Protein AF-A0A147K8X3-F1 (afdb_monomer)

Organism: NCBI:txid1150625

Sequence (112 aa):
MIPGKTGNDVFLASIETA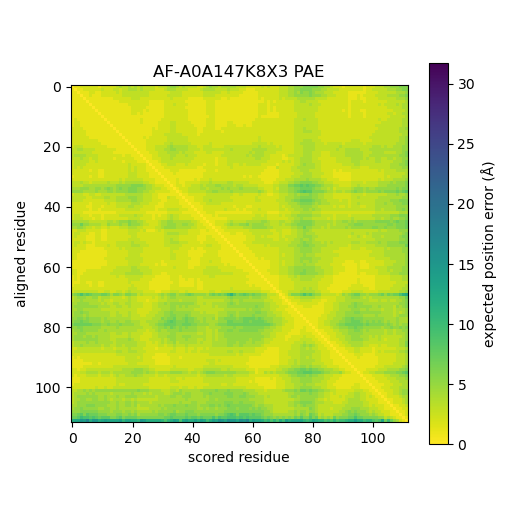KKQSIDAMLYSHPIGAHCHEAGPIIGLYDSQCAVPFRGDIKIVPNSAYALEYNIKKYIPEWGEETFIYLEQPIAVLEDGAVYLNPRQESFYIIK

Foldseek 3Di:
DAFPDFLQNVLVVVVVVCVVVVFQKQWWKAWCDPHRHDQFAINHDNVGSHQDPPRRRGTDHAQTKMFGWIKGWDDDVVVRDIDIDIDTFMWHQHNGGIDTPDDDDPDDDDDD

Structure (mmCIF, N/CA/C/O backbone):
data_AF-A0A147K8X3-F1
#
_entry.id   AF-A0A147K8X3-F1
#
loop_
_atom_site.group_PDB
_atom_site.id
_atom_site.type_symbol
_atom_site.label_atom_id
_atom_site.label_alt_id
_atom_site.label_comp_id
_atom_site.label_asym_id
_atom_site.label_entity_id
_atom_site.label_seq_id
_atom_site.pdbx_PDB_ins_code
_atom_site.Cartn_x
_atom_site.Cartn_y
_atom_site.Cartn_z
_atom_site.occupancy
_atom_site.B_iso_or_equiv
_atom_site.auth_seq_id
_atom_site.auth_comp_id
_atom_site.auth_asym_id
_atom_site.auth_atom_id
_atom_site.pdbx_PDB_model_num
ATOM 1 N N . MET A 1 1 ? -1.413 3.591 -7.257 1.00 94.50 1 MET A N 1
ATOM 2 C CA . MET A 1 1 ? -0.033 3.162 -7.575 1.00 94.50 1 MET A CA 1
ATOM 3 C C . MET A 1 1 ? 0.270 3.566 -9.005 1.00 94.50 1 MET A C 1
ATOM 5 O O . MET A 1 1 ? -0.621 3.441 -9.834 1.00 94.50 1 MET A O 1
ATOM 9 N N . ILE A 1 2 ? 1.459 4.104 -9.272 1.00 9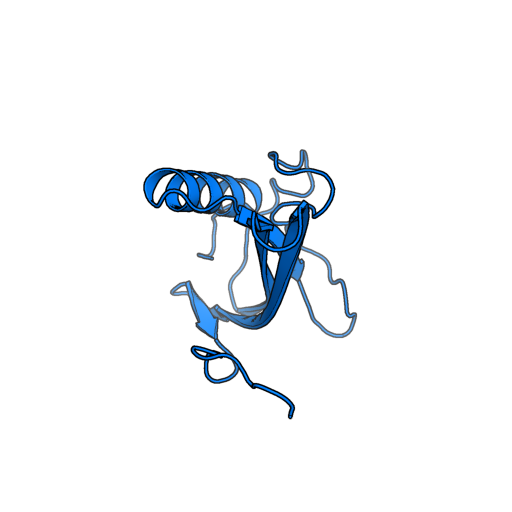6.25 2 ILE A N 1
ATOM 10 C CA . ILE A 1 2 ? 1.878 4.567 -10.605 1.00 96.25 2 ILE A CA 1
ATOM 11 C C . ILE A 1 2 ? 3.264 3.968 -10.871 1.00 96.25 2 ILE A C 1
ATOM 13 O O . ILE A 1 2 ? 4.109 4.058 -9.971 1.00 96.25 2 ILE A O 1
ATOM 17 N N . PRO A 1 3 ? 3.521 3.374 -12.050 1.00 97.44 3 PRO A N 1
ATOM 18 C CA . PRO A 1 3 ? 4.850 2.894 -12.407 1.00 97.44 3 PRO A CA 1
ATOM 19 C C . PRO A 1 3 ? 5.952 3.939 -12.189 1.00 97.44 3 PRO A C 1
ATOM 21 O O . PRO A 1 3 ? 5.766 5.139 -12.391 1.00 97.44 3 PRO A O 1
ATOM 24 N N . GLY A 1 4 ? 7.121 3.486 -11.744 1.00 97.62 4 GLY A N 1
ATOM 25 C CA . GLY A 1 4 ? 8.289 4.331 -11.486 1.00 97.62 4 GLY A CA 1
ATOM 26 C C . GLY A 1 4 ? 8.319 5.011 -10.112 1.00 97.62 4 GLY A C 1
ATOM 27 O O . GLY A 1 4 ? 9.405 5.403 -9.679 1.00 97.62 4 GLY A O 1
ATOM 28 N N . LYS A 1 5 ? 7.185 5.101 -9.401 1.00 98.25 5 LYS A N 1
ATOM 29 C CA . LYS A 1 5 ? 7.148 5.471 -7.975 1.00 98.25 5 LYS A CA 1
ATOM 30 C C . LYS A 1 5 ? 7.631 4.314 -7.107 1.00 98.25 5 LYS A C 1
ATOM 32 O O . LYS A 1 5 ? 7.437 3.153 -7.464 1.00 98.25 5 LYS A O 1
ATOM 37 N N . THR A 1 6 ? 8.249 4.625 -5.973 1.00 98.62 6 THR A N 1
ATOM 38 C CA . THR A 1 6 ? 8.618 3.613 -4.976 1.00 98.62 6 THR A CA 1
ATOM 39 C C . THR A 1 6 ? 7.413 3.210 -4.125 1.00 98.62 6 THR A C 1
ATOM 41 O O . THR A 1 6 ? 6.400 3.916 -4.083 1.00 98.62 6 THR A O 1
ATOM 44 N N . GLY A 1 7 ? 7.507 2.081 -3.424 1.00 98.12 7 GLY A N 1
ATOM 45 C CA . GLY A 1 7 ? 6.501 1.715 -2.427 1.00 98.12 7 GLY A CA 1
ATOM 46 C C . GLY A 1 7 ? 6.368 2.757 -1.308 1.00 98.12 7 GLY A C 1
ATOM 47 O O . GLY A 1 7 ? 5.254 3.104 -0.914 1.00 98.12 7 GLY A O 1
ATOM 48 N N . ASN A 1 8 ? 7.488 3.345 -0.879 1.00 98.50 8 ASN A N 1
ATOM 49 C CA . ASN A 1 8 ? 7.534 4.427 0.102 1.00 98.50 8 ASN A CA 1
ATOM 50 C C . ASN A 1 8 ? 6.874 5.710 -0.414 1.00 98.50 8 ASN A C 1
ATOM 52 O O . ASN A 1 8 ? 6.134 6.340 0.339 1.00 98.50 8 ASN A O 1
ATOM 56 N N . ASP A 1 9 ? 7.059 6.067 -1.690 1.00 98.56 9 ASP A N 1
ATOM 57 C CA . ASP A 1 9 ? 6.366 7.216 -2.290 1.00 98.56 9 ASP A CA 1
ATOM 58 C C . ASP A 1 9 ? 4.846 7.045 -2.203 1.00 98.56 9 ASP A C 1
ATOM 60 O O . ASP A 1 9 ? 4.127 7.971 -1.822 1.00 98.56 9 ASP A O 1
ATOM 64 N N . VAL A 1 10 ? 4.348 5.851 -2.549 1.00 97.81 10 VAL A N 1
ATOM 65 C CA . VAL A 1 10 ? 2.913 5.549 -2.501 1.00 97.81 10 VAL A CA 1
ATOM 66 C C . VAL A 1 10 ? 2.405 5.553 -1.064 1.00 97.81 10 VAL A C 1
ATOM 68 O O . VAL A 1 10 ? 1.361 6.150 -0.798 1.00 97.81 10 VAL A O 1
ATOM 71 N N . PHE A 1 11 ? 3.134 4.926 -0.140 1.00 97.69 11 PHE A N 1
ATOM 72 C CA . PHE A 1 11 ? 2.769 4.881 1.271 1.00 97.69 11 PHE A CA 1
ATOM 73 C C . PHE A 1 11 ? 2.664 6.291 1.867 1.00 97.69 11 PHE A C 1
ATOM 75 O O . PHE A 1 11 ? 1.609 6.670 2.375 1.00 97.69 11 PHE A O 1
ATOM 82 N N . LEU A 1 12 ? 3.719 7.102 1.743 1.00 97.81 12 LEU A N 1
ATOM 83 C CA . LEU A 1 12 ? 3.778 8.443 2.328 1.00 97.81 12 LEU A CA 1
ATOM 84 C C . LEU A 1 12 ? 2.696 9.365 1.754 1.00 97.81 12 LEU A C 1
ATOM 86 O O . LEU A 1 12 ? 2.009 10.040 2.520 1.00 97.81 12 LEU A O 1
ATOM 90 N N . ALA A 1 13 ? 2.485 9.343 0.433 1.00 97.56 13 ALA A N 1
ATOM 91 C CA . ALA A 1 13 ? 1.432 10.130 -0.208 1.00 97.56 13 ALA A CA 1
ATOM 92 C C . ALA A 1 13 ? 0.022 9.708 0.249 1.00 97.56 13 ALA A C 1
ATOM 94 O O . ALA A 1 13 ? -0.858 10.554 0.441 1.00 97.56 13 ALA A O 1
ATOM 95 N N . SER A 1 14 ? -0.196 8.406 0.455 1.00 96.12 14 SER A N 1
ATOM 96 C CA . SER A 1 14 ? -1.480 7.871 0.920 1.00 96.12 14 SER A CA 1
ATOM 97 C C . SER A 1 14 ? -1.752 8.260 2.376 1.00 96.12 14 SER A C 1
ATOM 99 O O . SER A 1 14 ? -2.839 8.746 2.684 1.00 96.12 14 SER A O 1
ATOM 101 N N . ILE A 1 15 ? -0.750 8.145 3.255 1.00 95.94 15 ILE A N 1
ATOM 102 C CA . ILE A 1 15 ? -0.845 8.578 4.657 1.00 95.94 15 ILE A CA 1
ATOM 103 C C . ILE A 1 15 ? -1.070 10.091 4.761 1.00 95.94 15 ILE A C 1
ATOM 105 O O . ILE A 1 15 ? -1.896 10.536 5.557 1.00 95.94 15 ILE A O 1
ATOM 109 N N . GLU A 1 16 ? -0.374 10.902 3.961 1.00 97.19 16 GLU A N 1
ATOM 110 C CA . GLU A 1 16 ? -0.588 12.354 3.934 1.00 97.19 16 GLU A CA 1
ATOM 111 C C . GLU A 1 16 ? -2.022 12.703 3.506 1.00 97.19 16 GLU A C 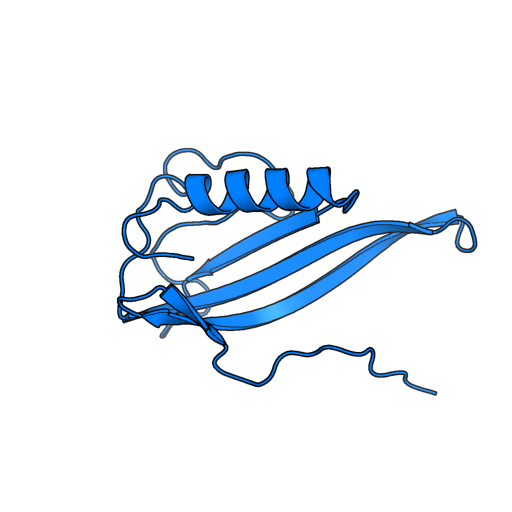1
ATOM 113 O O . GLU A 1 16 ? -2.668 13.558 4.117 1.00 97.19 16 GLU A O 1
ATOM 118 N N . THR A 1 17 ? -2.543 12.012 2.490 1.00 97.06 17 THR A N 1
ATOM 119 C CA . THR A 1 17 ? -3.921 12.192 2.016 1.00 97.06 17 THR A CA 1
ATOM 120 C C . THR A 1 17 ? -4.938 11.807 3.091 1.00 97.06 17 THR A C 1
ATOM 122 O O . THR A 1 17 ? -5.855 12.583 3.360 1.00 97.06 17 THR A O 1
ATOM 125 N N . ALA A 1 18 ? -4.749 10.667 3.760 1.00 94.88 18 ALA A N 1
ATOM 126 C CA . ALA A 1 18 ? -5.618 10.217 4.845 1.00 94.88 18 ALA A CA 1
ATOM 127 C C . ALA A 1 18 ? -5.644 11.215 6.013 1.00 94.88 18 ALA A C 1
ATOM 129 O O . ALA A 1 18 ? -6.718 11.605 6.472 1.00 94.88 18 ALA A O 1
ATOM 130 N N . LYS A 1 19 ? -4.477 11.733 6.421 1.00 94.69 19 LYS A N 1
ATOM 131 C CA . LYS A 1 19 ? -4.372 12.767 7.465 1.00 94.69 19 LYS A CA 1
ATOM 132 C C . LYS A 1 19 ? -5.149 14.034 7.112 1.00 94.69 19 LYS A C 1
ATOM 134 O O . LYS A 1 19 ? -5.867 14.558 7.959 1.00 94.69 19 LYS A O 1
ATOM 139 N N . LYS A 1 20 ? -5.056 14.508 5.862 1.00 97.69 20 LYS A N 1
ATOM 140 C CA . LYS A 1 20 ? -5.828 15.673 5.376 1.00 97.69 20 LYS A CA 1
ATOM 141 C C . LYS A 1 20 ? -7.341 15.446 5.429 1.00 97.69 20 LYS A C 1
ATOM 143 O O . LYS A 1 20 ? -8.088 16.410 5.538 1.00 97.69 20 LYS A O 1
ATOM 148 N N . GLN A 1 21 ? -7.777 14.191 5.358 1.00 95.94 21 GLN A N 1
ATOM 149 C CA . GLN A 1 21 ? -9.180 13.783 5.445 1.00 95.94 21 GLN A CA 1
ATOM 150 C C . GLN A 1 21 ? -9.598 13.357 6.862 1.00 95.94 21 GLN A C 1
ATOM 152 O O . GLN A 1 21 ? -10.715 12.881 7.044 1.00 95.94 21 GLN A O 1
ATOM 157 N N . SER A 1 22 ? -8.723 13.519 7.863 1.00 93.56 22 SER A N 1
ATOM 158 C CA . SER A 1 22 ? -8.956 13.067 9.243 1.00 93.56 22 SER A CA 1
ATOM 159 C C . SER A 1 22 ? -9.273 11.567 9.343 1.00 93.56 22 SER A C 1
ATOM 161 O O . SER A 1 22 ? -10.110 11.144 10.140 1.00 93.56 22 SER A O 1
ATOM 163 N N . ILE A 1 23 ? -8.603 10.765 8.510 1.00 91.94 23 ILE A N 1
ATOM 164 C CA . ILE A 1 23 ? -8.673 9.304 8.512 1.00 91.94 23 ILE A CA 1
ATOM 165 C C . ILE A 1 23 ? -7.392 8.751 9.141 1.00 91.94 23 ILE A C 1
ATOM 167 O O . ILE A 1 23 ? -6.289 8.984 8.640 1.00 91.94 23 ILE A O 1
ATOM 171 N N . ASP A 1 24 ? -7.555 7.960 10.198 1.00 91.38 24 ASP A N 1
ATOM 172 C CA . ASP A 1 24 ? -6.484 7.199 10.846 1.00 91.38 24 ASP A CA 1
ATOM 173 C C . ASP A 1 24 ? -6.187 5.923 10.039 1.00 91.38 24 ASP A C 1
ATOM 175 O O . ASP A 1 24 ? -6.608 4.809 10.368 1.00 91.38 24 ASP A O 1
ATOM 179 N N . ALA A 1 25 ? -5.514 6.113 8.903 1.00 93.06 25 ALA A N 1
ATOM 180 C CA . ALA A 1 25 ? -5.173 5.034 7.984 1.00 93.06 25 ALA A CA 1
ATOM 181 C C . ALA A 1 25 ? -4.090 4.102 8.547 1.00 93.06 25 ALA A C 1
ATOM 183 O O . ALA A 1 25 ? -3.136 4.533 9.196 1.00 93.06 25 ALA A O 1
ATOM 184 N N . MET A 1 26 ? -4.227 2.821 8.215 1.00 93.12 26 MET A N 1
ATOM 185 C CA . MET A 1 26 ? -3.261 1.759 8.445 1.00 93.12 26 MET A CA 1
ATOM 186 C C . MET A 1 26 ? -3.071 1.001 7.129 1.00 93.12 26 MET A C 1
ATOM 188 O O . MET A 1 26 ? -3.941 0.255 6.694 1.00 93.12 26 MET A O 1
ATOM 192 N N . LEU A 1 27 ? -1.949 1.221 6.456 1.00 94.25 27 LEU A N 1
ATOM 193 C CA . LEU A 1 27 ? -1.722 0.706 5.111 1.00 94.25 27 LEU A CA 1
ATOM 194 C C . LEU A 1 27 ? -0.735 -0.453 5.112 1.00 94.25 27 LEU A C 1
ATOM 196 O O . LEU A 1 27 ? 0.318 -0.383 5.751 1.00 94.25 27 LEU A O 1
ATOM 200 N N . TYR A 1 28 ? -1.082 -1.481 4.348 1.00 95.31 28 TYR A N 1
ATOM 201 C CA . TYR A 1 28 ? -0.198 -2.558 3.935 1.00 95.31 28 TYR A CA 1
ATOM 202 C C . TYR A 1 28 ? -0.609 -2.961 2.516 1.00 95.31 28 TYR A C 1
ATOM 204 O O . TYR A 1 28 ? -1.784 -3.077 2.197 1.00 95.31 28 TYR A O 1
ATOM 212 N N . SER A 1 29 ? 0.330 -3.082 1.591 1.00 96.88 29 SER A N 1
ATOM 213 C CA . SER A 1 29 ? 0.048 -3.672 0.282 1.00 96.88 29 SER A CA 1
ATOM 214 C C . SER A 1 29 ? 1.293 -4.369 -0.221 1.00 96.88 29 SER A C 1
ATOM 216 O O . SER A 1 29 ? 2.418 -3.900 0.003 1.00 96.88 29 SER A O 1
ATOM 218 N N . HIS A 1 30 ? 1.086 -5.478 -0.920 1.00 96.81 30 HIS A N 1
ATOM 219 C CA . HIS A 1 30 ? 2.167 -6.322 -1.401 1.00 96.81 30 HIS A CA 1
ATOM 220 C C . HIS A 1 30 ? 1.884 -6.859 -2.808 1.00 96.81 30 HIS A C 1
ATOM 222 O O . HIS A 1 30 ? 0.721 -6.981 -3.205 1.00 96.81 30 HIS A O 1
ATOM 228 N N . PRO A 1 31 ? 2.934 -7.182 -3.581 1.00 97.56 31 PRO A N 1
ATOM 229 C CA . PRO A 1 31 ? 2.775 -7.844 -4.864 1.00 97.56 31 PRO A CA 1
ATOM 230 C C . PRO A 1 31 ? 2.117 -9.219 -4.698 1.00 97.56 31 PRO A C 1
ATOM 232 O O . PRO A 1 31 ? 2.405 -9.938 -3.736 1.00 97.56 31 PRO A O 1
ATOM 235 N N . ILE A 1 32 ? 1.277 -9.586 -5.662 1.00 97.50 32 ILE A N 1
ATOM 236 C CA . ILE A 1 32 ? 0.664 -10.914 -5.792 1.00 97.50 32 ILE A CA 1
ATOM 237 C C . ILE A 1 32 ? 1.044 -11.528 -7.142 1.00 97.50 32 ILE A C 1
ATOM 239 O O . ILE A 1 32 ? 1.325 -10.815 -8.109 1.00 97.50 32 ILE A O 1
ATOM 243 N N . GLY A 1 33 ? 1.033 -12.855 -7.222 1.00 95.12 33 GLY A N 1
ATOM 244 C CA . GLY A 1 33 ? 1.377 -13.579 -8.439 1.00 95.12 33 GLY A CA 1
ATOM 245 C C . GLY A 1 33 ? 1.130 -15.075 -8.306 1.00 95.12 33 GLY A C 1
ATOM 246 O O . GLY A 1 33 ? 0.082 -15.506 -7.829 1.00 95.12 33 GLY A O 1
ATOM 247 N N . ALA A 1 34 ? 2.104 -15.876 -8.741 1.00 95.50 34 ALA A N 1
ATOM 248 C CA . ALA A 1 34 ? 2.078 -17.321 -8.517 1.00 95.50 34 ALA A CA 1
ATOM 249 C C . ALA A 1 34 ? 2.185 -17.657 -7.018 1.00 95.50 34 ALA A C 1
ATOM 251 O O . ALA A 1 34 ? 1.640 -18.663 -6.563 1.00 95.50 34 ALA A O 1
ATOM 252 N N . HIS A 1 35 ? 2.852 -16.793 -6.252 1.00 93.06 35 HIS A N 1
ATOM 253 C CA . HIS A 1 35 ? 2.881 -16.797 -4.801 1.00 93.06 35 HIS A CA 1
ATOM 254 C C . HIS A 1 35 ? 1.977 -15.685 -4.258 1.00 93.06 35 HIS A C 1
ATOM 256 O O . HIS A 1 35 ? 1.804 -14.628 -4.866 1.00 93.06 35 HIS A O 1
ATOM 262 N N . CYS A 1 36 ? 1.418 -15.917 -3.068 1.00 88.50 36 CYS A N 1
ATOM 263 C CA . CYS A 1 36 ? 0.579 -14.924 -2.396 1.00 88.50 36 CYS A CA 1
ATOM 264 C C . CYS A 1 36 ? 1.367 -13.636 -2.081 1.00 88.50 36 CYS A C 1
ATOM 266 O O . CYS A 1 36 ? 0.872 -12.544 -2.315 1.00 88.50 36 CYS A O 1
ATOM 268 N N . HIS A 1 37 ? 2.624 -13.758 -1.638 1.00 95.12 37 HIS A N 1
ATOM 269 C CA . HIS A 1 37 ? 3.533 -12.627 -1.430 1.00 95.12 37 HIS A CA 1
ATOM 270 C C . HIS A 1 37 ? 4.682 -12.701 -2.438 1.00 95.12 37 HIS A C 1
ATOM 272 O O . HIS A 1 37 ? 5.646 -13.440 -2.231 1.00 95.12 37 HIS A O 1
ATOM 278 N N . GLU A 1 38 ? 4.568 -11.957 -3.534 1.00 95.62 38 GLU A N 1
ATOM 279 C CA . GLU A 1 38 ? 5.546 -11.982 -4.624 1.00 95.62 38 GLU A CA 1
ATOM 280 C C . GLU A 1 38 ? 6.661 -10.935 -4.421 1.00 95.62 38 GLU A C 1
ATOM 282 O O . GLU A 1 38 ? 6.589 -10.047 -3.565 1.00 95.62 38 GLU A O 1
ATOM 287 N N . ALA A 1 39 ? 7.725 -11.033 -5.219 1.00 94.06 39 ALA A N 1
ATOM 288 C CA . ALA A 1 39 ? 8.803 -10.054 -5.221 1.00 94.06 39 ALA A CA 1
ATOM 289 C C . ALA A 1 39 ? 8.327 -8.685 -5.740 1.00 94.06 39 ALA A C 1
ATOM 291 O O . ALA A 1 39 ? 7.631 -8.585 -6.748 1.00 94.06 39 ALA A O 1
ATOM 292 N N . GLY A 1 40 ? 8.763 -7.615 -5.076 1.00 94.75 40 GLY A N 1
ATOM 293 C CA . GLY A 1 40 ? 8.451 -6.241 -5.457 1.00 94.75 40 GLY A CA 1
ATOM 294 C C . GLY A 1 40 ? 8.381 -5.311 -4.245 1.00 94.75 40 GLY A C 1
ATOM 295 O O . GLY A 1 40 ? 8.809 -5.693 -3.151 1.00 94.75 40 GLY A O 1
ATOM 296 N N . PRO A 1 41 ? 7.887 -4.077 -4.433 1.00 97.00 41 PRO A N 1
ATOM 297 C CA . PRO A 1 41 ? 7.841 -3.098 -3.363 1.00 97.00 41 PRO A CA 1
ATOM 298 C C . PRO A 1 41 ? 6.807 -3.449 -2.306 1.00 97.00 41 PRO A C 1
ATOM 300 O O . PRO A 1 41 ? 5.674 -3.805 -2.625 1.00 97.00 41 PRO A O 1
ATOM 303 N N . ILE A 1 42 ? 7.195 -3.246 -1.051 1.00 95.44 42 ILE A N 1
ATOM 304 C CA . ILE A 1 42 ? 6.260 -3.199 0.071 1.00 95.44 42 ILE A CA 1
ATOM 305 C C . ILE A 1 42 ? 5.747 -1.780 0.245 1.00 95.44 42 ILE A C 1
ATOM 307 O O . ILE A 1 42 ? 6.514 -0.819 0.176 1.00 95.44 42 ILE A O 1
ATOM 311 N N . ILE A 1 43 ? 4.448 -1.654 0.495 1.00 97.19 43 ILE A N 1
ATOM 312 C CA . ILE A 1 43 ? 3.778 -0.371 0.683 1.00 97.19 43 ILE A CA 1
ATOM 313 C C . ILE A 1 43 ? 3.179 -0.364 2.089 1.00 97.19 43 ILE A C 1
ATOM 315 O O . ILE A 1 43 ? 2.060 -0.822 2.296 1.00 97.19 43 ILE A O 1
ATOM 319 N N . GLY A 1 44 ? 3.948 0.144 3.054 1.00 95.69 44 GLY A N 1
ATOM 320 C CA . GLY A 1 44 ? 3.589 0.113 4.476 1.00 95.69 44 GLY A CA 1
ATOM 321 C C . GLY A 1 44 ? 3.657 -1.285 5.098 1.00 95.69 44 GLY A C 1
ATOM 322 O O . GLY A 1 44 ? 3.938 -2.269 4.417 1.00 95.69 44 GLY A O 1
ATOM 323 N N . LEU A 1 45 ? 3.426 -1.366 6.407 1.00 93.81 45 LEU A N 1
ATOM 324 C CA . LEU A 1 45 ? 3.321 -2.610 7.175 1.00 93.81 45 LEU A CA 1
ATOM 325 C C . LEU A 1 45 ? 2.251 -2.440 8.254 1.00 93.81 45 LEU A C 1
ATOM 327 O O . LEU A 1 45 ? 2.190 -1.389 8.890 1.00 93.81 45 LEU A O 1
ATOM 331 N N . TYR A 1 46 ? 1.441 -3.468 8.514 1.00 87.12 46 TYR A N 1
ATOM 332 C CA . TYR A 1 46 ? 0.348 -3.369 9.492 1.00 87.12 46 TYR A CA 1
ATOM 333 C C . TYR A 1 46 ? 0.832 -2.951 10.897 1.00 87.12 46 TYR A C 1
ATOM 335 O O . TYR A 1 46 ? 0.152 -2.199 11.588 1.00 87.12 46 TYR A O 1
ATOM 343 N N . ASP A 1 47 ? 2.025 -3.392 11.297 1.00 89.25 47 ASP A N 1
ATOM 344 C CA . ASP A 1 47 ? 2.665 -3.120 12.586 1.00 89.25 47 ASP A CA 1
ATOM 345 C C . ASP A 1 47 ? 3.600 -1.897 12.561 1.00 89.25 47 ASP A C 1
ATOM 347 O O . ASP A 1 47 ? 4.074 -1.454 13.609 1.00 89.25 47 ASP A O 1
ATOM 351 N N . SER A 1 48 ? 3.856 -1.323 11.381 1.00 93.00 48 SER A N 1
ATOM 352 C CA . SER A 1 48 ? 4.770 -0.198 11.200 1.00 93.00 48 SER A CA 1
ATOM 353 C C . SER A 1 48 ? 4.274 0.774 10.130 1.00 93.00 48 SER A C 1
ATOM 355 O O . SER A 1 48 ? 4.489 0.610 8.929 1.00 93.00 48 SER A O 1
ATOM 357 N N . GLN A 1 49 ? 3.610 1.839 10.584 1.00 94.50 49 GLN A N 1
ATOM 358 C CA . GLN A 1 49 ? 3.057 2.890 9.725 1.00 94.50 49 GLN A CA 1
ATOM 359 C C . GLN A 1 49 ? 4.089 3.992 9.428 1.00 94.50 49 GLN A C 1
ATOM 361 O O . GLN A 1 49 ? 3.855 5.181 9.654 1.00 94.50 49 GLN A O 1
ATOM 366 N N . CYS A 1 50 ? 5.245 3.591 8.900 1.00 96.56 50 CYS A N 1
ATOM 367 C CA . CYS A 1 50 ? 6.300 4.478 8.417 1.00 96.56 50 CYS A CA 1
ATOM 368 C C . CYS A 1 50 ? 6.903 3.961 7.099 1.00 96.56 50 CYS A C 1
ATOM 370 O O . CYS A 1 50 ? 6.527 2.903 6.595 1.00 96.56 50 CYS A O 1
ATOM 372 N N . ALA A 1 51 ? 7.818 4.736 6.508 1.00 97.00 51 ALA A N 1
ATOM 373 C CA . ALA A 1 51 ? 8.571 4.271 5.347 1.00 97.00 51 ALA A CA 1
ATOM 374 C C . ALA A 1 51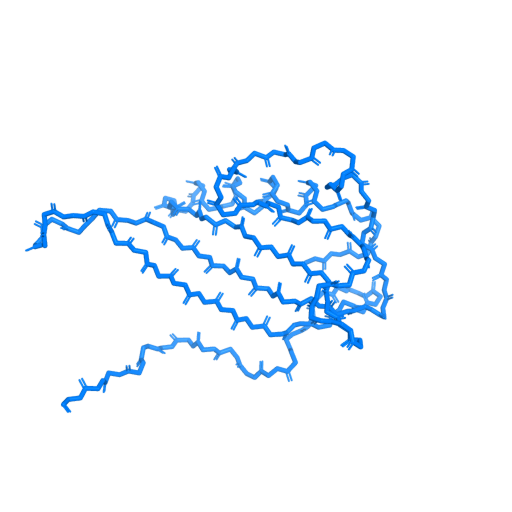 ? 9.350 2.993 5.697 1.00 97.00 51 ALA A C 1
ATOM 376 O O . ALA A 1 51 ? 9.951 2.905 6.765 1.00 97.00 51 ALA A O 1
ATOM 377 N N . VAL A 1 52 ? 9.360 2.029 4.779 1.00 97.06 52 VAL A N 1
ATOM 378 C CA . VAL A 1 52 ? 10.019 0.730 4.928 1.00 97.06 52 VAL A CA 1
ATOM 379 C C . VAL A 1 52 ? 11.353 0.785 4.178 1.00 97.06 52 VAL A C 1
ATOM 381 O O . VAL A 1 52 ? 11.349 0.732 2.944 1.00 97.06 52 VAL A O 1
ATOM 384 N N . PRO A 1 53 ? 12.505 0.905 4.864 1.00 96.06 53 PRO A N 1
ATOM 385 C CA . PRO A 1 53 ? 13.794 1.039 4.193 1.00 96.06 53 PRO A CA 1
ATOM 386 C C . PRO A 1 53 ? 14.104 -0.171 3.311 1.00 96.06 53 PRO A C 1
ATOM 388 O O . PRO A 1 53 ? 13.800 -1.312 3.675 1.00 96.06 53 PRO A O 1
ATOM 391 N N . PHE A 1 54 ? 14.739 0.074 2.167 1.00 96.19 54 PHE A N 1
ATOM 392 C CA . PHE A 1 54 ? 15.133 -0.898 1.145 1.00 96.19 54 PHE A CA 1
ATOM 393 C C . PHE A 1 54 ? 13.953 -1.561 0.425 1.00 96.19 54 PHE A C 1
ATOM 395 O O . PHE A 1 54 ? 13.829 -1.446 -0.791 1.00 96.19 54 PHE A O 1
ATOM 402 N N . ARG A 1 55 ? 13.060 -2.238 1.154 1.00 96.38 55 ARG A N 1
ATOM 403 C CA . ARG A 1 55 ? 11.919 -2.974 0.577 1.00 96.38 55 ARG A CA 1
ATOM 404 C C . ARG A 1 55 ? 10.852 -2.034 0.022 1.00 96.38 55 ARG A C 1
ATOM 406 O O . ARG A 1 55 ? 10.256 -2.337 -1.006 1.00 96.38 55 ARG A O 1
ATOM 413 N N . GLY A 1 56 ? 10.623 -0.899 0.679 1.00 97.44 56 GLY A N 1
ATOM 414 C CA . GLY A 1 56 ? 9.728 0.145 0.187 1.00 97.44 56 GLY A CA 1
ATOM 415 C C . GLY A 1 56 ? 10.368 1.045 -0.870 1.00 97.44 56 GLY A C 1
ATOM 416 O O . GLY A 1 56 ? 9.649 1.719 -1.595 1.00 97.44 56 GLY A O 1
ATOM 417 N N . ASP A 1 57 ? 11.694 1.034 -1.025 1.00 98.19 57 ASP A N 1
ATOM 418 C CA . ASP A 1 57 ? 12.399 1.868 -2.015 1.00 98.19 57 ASP A CA 1
ATOM 419 C C . ASP A 1 57 ? 12.400 1.251 -3.424 1.00 98.19 57 ASP A C 1
ATOM 421 O O . ASP A 1 57 ? 12.782 1.893 -4.405 1.00 98.19 57 ASP A O 1
ATOM 425 N N . ILE A 1 58 ? 11.952 -0.002 -3.545 1.00 98.12 58 ILE A N 1
ATOM 426 C CA . ILE A 1 58 ? 11.771 -0.673 -4.831 1.00 98.12 58 ILE A CA 1
ATOM 427 C C . ILE A 1 58 ? 10.701 0.078 -5.634 1.00 98.12 58 ILE A C 1
ATOM 429 O O . ILE A 1 58 ? 9.688 0.531 -5.098 1.00 98.12 58 ILE A O 1
ATOM 433 N N . LYS A 1 59 ? 10.929 0.223 -6.941 1.00 98.38 59 LYS A N 1
ATOM 434 C CA . LYS A 1 59 ? 9.970 0.863 -7.844 1.00 98.38 59 LYS A CA 1
ATOM 435 C C . LYS A 1 59 ? 8.843 -0.090 -8.213 1.00 98.38 59 LYS A C 1
ATOM 437 O O . LYS A 1 59 ? 9.067 -1.269 -8.469 1.00 98.38 59 LYS A O 1
ATOM 442 N N . ILE A 1 60 ? 7.644 0.463 -8.308 1.00 98.25 60 ILE A N 1
ATOM 443 C CA . ILE A 1 60 ? 6.489 -0.188 -8.913 1.00 98.25 60 ILE A CA 1
ATOM 444 C C . ILE A 1 60 ? 6.725 -0.261 -10.423 1.00 98.25 60 ILE A C 1
ATOM 446 O O . ILE A 1 60 ? 7.158 0.717 -11.040 1.00 98.25 60 ILE A O 1
ATOM 450 N N . VAL A 1 61 ? 6.444 -1.419 -11.012 1.00 97.69 61 VAL A N 1
ATOM 451 C CA . VAL A 1 61 ? 6.602 -1.689 -12.447 1.00 97.69 61 VAL A CA 1
ATOM 452 C C . VAL A 1 61 ? 5.233 -1.926 -13.087 1.00 97.69 61 VAL A C 1
ATOM 454 O O . VAL A 1 61 ? 4.329 -2.405 -12.398 1.00 97.69 61 VAL A O 1
ATOM 457 N N . PRO A 1 62 ? 5.045 -1.591 -14.374 1.00 98.00 62 PRO A N 1
ATOM 458 C CA . PRO A 1 62 ? 3.802 -1.907 -15.067 1.00 98.00 62 PRO A CA 1
ATOM 459 C C . PRO A 1 62 ? 3.662 -3.425 -15.259 1.00 98.00 62 PRO A C 1
ATOM 461 O O . PRO A 1 62 ? 4.630 -4.174 -15.120 1.00 98.00 62 PRO A O 1
ATOM 464 N N . ASN A 1 63 ? 2.455 -3.868 -15.612 1.00 96.81 63 ASN A N 1
ATOM 465 C CA . ASN A 1 63 ? 2.093 -5.276 -15.798 1.00 96.81 63 ASN A CA 1
ATOM 466 C C . ASN A 1 63 ? 2.344 -6.128 -14.542 1.00 96.81 63 ASN A C 1
ATOM 468 O O . ASN A 1 63 ? 2.794 -7.270 -14.622 1.00 96.81 63 ASN A O 1
ATOM 472 N N . SER A 1 64 ? 2.054 -5.554 -13.376 1.00 97.56 64 SER A N 1
ATOM 473 C CA . SER A 1 64 ? 2.137 -6.217 -12.073 1.00 97.56 64 SER A CA 1
ATOM 474 C C . SER A 1 64 ? 0.783 -6.191 -11.367 1.00 97.56 64 SER A C 1
ATOM 476 O O . SER A 1 64 ? -0.126 -5.470 -11.780 1.00 97.56 64 SER A O 1
ATOM 478 N N . ALA A 1 65 ? 0.627 -6.986 -10.312 1.00 97.75 65 ALA A N 1
ATOM 479 C CA . ALA A 1 65 ? -0.592 -7.032 -9.517 1.00 97.75 65 ALA A CA 1
ATOM 480 C C . ALA A 1 65 ? -0.270 -6.966 -8.023 1.00 97.75 65 ALA A C 1
ATOM 482 O O . ALA A 1 65 ? 0.796 -7.406 -7.589 1.00 97.75 65 ALA A O 1
ATOM 483 N N . TYR A 1 66 ? -1.194 -6.400 -7.249 1.00 97.88 66 TYR A N 1
ATOM 484 C CA . TYR A 1 66 ? -1.044 -6.207 -5.808 1.00 97.88 66 TYR A CA 1
ATOM 485 C C . TYR A 1 66 ? -2.317 -6.601 -5.063 1.00 97.88 66 TYR A C 1
ATOM 487 O O . TYR A 1 66 ? -3.426 -6.340 -5.540 1.00 97.88 66 TYR A O 1
ATOM 495 N N . ALA A 1 67 ? -2.135 -7.160 -3.868 1.00 97.12 67 ALA A N 1
ATOM 496 C CA . ALA A 1 67 ? -3.133 -7.110 -2.812 1.00 97.12 67 ALA A CA 1
ATOM 497 C C . ALA A 1 67 ? -3.099 -5.697 -2.230 1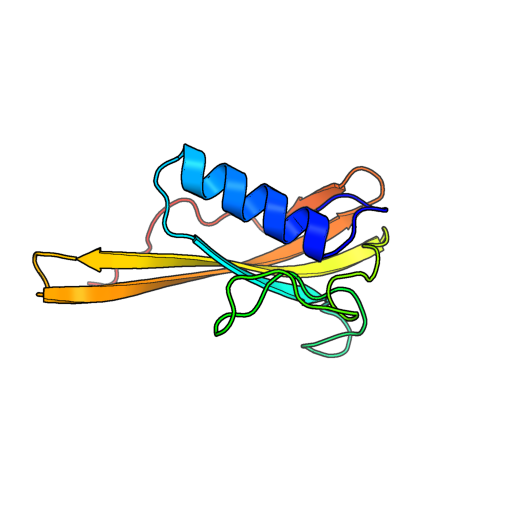.00 97.12 67 ALA A C 1
ATOM 499 O O . ALA A 1 67 ? -2.086 -5.253 -1.678 1.00 97.12 67 ALA A O 1
ATOM 500 N N . LEU A 1 68 ? -4.175 -4.951 -2.453 1.00 95.88 68 LEU A N 1
ATOM 501 C CA . LEU A 1 68 ? -4.310 -3.578 -2.008 1.00 95.88 68 LEU A CA 1
ATOM 502 C C . LEU A 1 68 ? -5.138 -3.543 -0.734 1.00 95.88 68 LEU A C 1
ATOM 504 O O . LEU A 1 68 ? -6.364 -3.649 -0.797 1.00 95.88 68 LEU A O 1
ATOM 508 N N . GLU A 1 69 ? -4.462 -3.379 0.400 1.00 93.94 69 GLU A N 1
ATOM 509 C CA . GLU A 1 69 ? -5.108 -3.360 1.708 1.00 93.94 69 GLU A CA 1
ATOM 510 C C . GLU A 1 69 ? -5.163 -1.939 2.275 1.00 93.94 69 GLU A C 1
ATOM 512 O O . GLU A 1 69 ? -4.166 -1.343 2.705 1.00 93.94 69 GLU A O 1
ATOM 517 N N . TYR A 1 70 ? -6.368 -1.376 2.266 1.00 86.56 70 TYR A N 1
ATOM 518 C CA . TYR A 1 70 ? -6.652 -0.077 2.856 1.00 86.56 70 TYR A CA 1
ATOM 519 C C . TYR A 1 70 ? -7.377 -0.285 4.168 1.00 86.56 70 TYR A C 1
ATOM 521 O O . TYR A 1 70 ? -8.605 -0.376 4.210 1.00 86.56 70 TYR A O 1
ATOM 529 N N . ASN A 1 71 ? -6.607 -0.333 5.246 1.00 91.62 71 ASN A N 1
ATOM 530 C CA . ASN A 1 71 ? -7.167 -0.537 6.565 1.00 91.62 71 ASN A CA 1
ATOM 531 C C . ASN A 1 71 ? -7.249 0.806 7.295 1.00 91.62 71 ASN A C 1
ATOM 533 O O . ASN A 1 71 ? -6.500 1.748 7.018 1.00 91.62 71 ASN A O 1
ATOM 537 N N . ILE A 1 72 ? -8.180 0.910 8.234 1.00 92.06 72 ILE A N 1
ATOM 538 C CA . ILE A 1 72 ? -8.243 2.035 9.167 1.00 92.06 72 ILE A CA 1
ATOM 539 C C . ILE A 1 72 ? -8.306 1.498 10.585 1.00 92.06 72 ILE A C 1
ATOM 541 O O . ILE A 1 72 ? -8.857 0.421 10.828 1.00 92.06 72 ILE A O 1
ATOM 545 N N . LYS A 1 73 ? -7.774 2.278 11.520 1.00 89.81 73 LYS A N 1
ATOM 546 C CA . LYS A 1 73 ? -7.923 2.039 12.951 1.00 89.81 73 LYS A CA 1
ATOM 547 C C . LYS A 1 73 ? -8.661 3.222 13.549 1.00 89.81 73 LYS A C 1
ATOM 549 O O . LYS A 1 73 ? -8.225 4.350 13.375 1.00 89.81 73 LYS A O 1
ATOM 554 N N . LYS A 1 74 ? -9.766 2.988 14.251 1.00 91.44 74 LYS A N 1
ATOM 555 C CA . LYS A 1 74 ? -10.557 4.060 14.858 1.00 91.44 74 LYS A CA 1
ATOM 556 C C . LYS A 1 74 ? -11.099 3.637 16.213 1.00 91.44 74 LYS A C 1
ATOM 558 O O . LYS A 1 74 ? -11.632 2.543 16.352 1.00 91.44 74 LYS A O 1
ATOM 563 N N . TYR A 1 75 ? -10.998 4.521 17.200 1.00 92.69 75 TYR A N 1
ATOM 564 C CA . TYR A 1 75 ? -11.661 4.331 18.487 1.00 92.69 75 TYR A CA 1
ATOM 565 C C . TYR A 1 75 ? -13.170 4.548 18.346 1.00 92.69 75 TYR A C 1
ATOM 567 O O . TYR A 1 75 ? -13.595 5.583 17.824 1.00 92.69 75 TYR A O 1
ATOM 575 N N . ILE A 1 76 ? -13.963 3.581 18.810 1.00 94.62 76 ILE A N 1
ATOM 576 C CA . ILE A 1 76 ? -15.428 3.623 18.780 1.00 94.62 76 ILE A CA 1
ATOM 577 C C . ILE A 1 76 ? -15.937 3.852 20.212 1.00 94.62 76 ILE A C 1
ATOM 579 O O . ILE A 1 76 ? -15.894 2.926 21.027 1.00 94.62 76 ILE A O 1
ATOM 583 N N . PRO A 1 77 ? -16.401 5.072 20.562 1.00 95.94 77 PRO A N 1
ATOM 584 C CA . PRO A 1 77 ? -16.795 5.409 21.932 1.00 95.94 77 PRO A CA 1
ATOM 585 C C . PRO A 1 77 ? -17.877 4.503 22.519 1.00 95.94 77 PRO A C 1
ATOM 587 O O . PRO A 1 77 ? -17.830 4.189 23.704 1.00 95.94 77 PRO A O 1
ATOM 590 N N . GLU A 1 78 ? -18.825 4.064 21.695 1.00 97.19 78 GLU A N 1
ATOM 591 C CA . GLU A 1 78 ? -19.932 3.193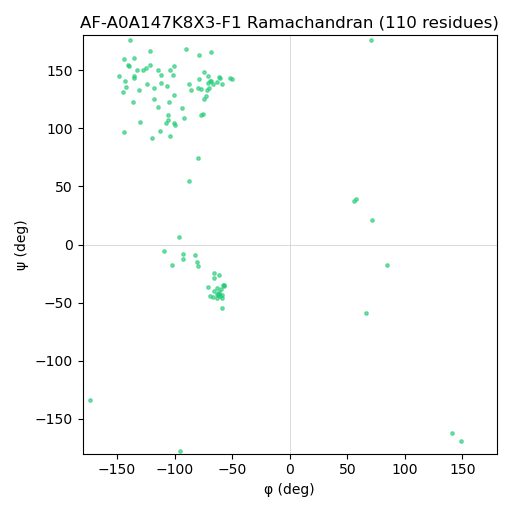 22.087 1.00 97.19 78 GLU A CA 1
ATOM 592 C C . GLU A 1 78 ? -19.459 1.799 22.509 1.00 97.19 78 GLU A C 1
ATOM 594 O O . GLU A 1 78 ? -20.157 1.118 23.260 1.00 97.19 78 GLU A O 1
ATOM 599 N N . TRP A 1 79 ? -18.295 1.368 22.021 1.00 96.31 79 TRP A N 1
ATOM 600 C CA . TRP A 1 79 ? -17.707 0.062 22.329 1.00 96.31 79 TRP A CA 1
ATOM 601 C C . TRP A 1 79 ? -16.581 0.170 23.360 1.00 96.31 79 TRP A C 1
ATOM 603 O O . TRP A 1 79 ? -16.238 -0.816 24.003 1.00 96.31 79 TRP A O 1
ATOM 613 N N . GLY A 1 80 ? -16.036 1.372 23.568 1.00 97.00 80 GLY A N 1
ATOM 614 C CA . GLY A 1 80 ? -14.956 1.603 24.523 1.00 97.00 80 GLY A CA 1
ATOM 615 C C . GLY A 1 80 ? -13.608 1.034 24.073 1.00 97.00 80 GLY A C 1
ATOM 616 O O . GLY A 1 80 ? -12.741 0.798 24.912 1.00 97.00 80 GLY A O 1
ATOM 617 N N . GLU A 1 81 ? -13.424 0.794 22.771 1.00 96.31 81 GLU A N 1
ATOM 618 C CA . GLU A 1 81 ? -12.238 0.129 22.226 1.00 96.31 81 GLU A CA 1
ATOM 619 C C . GLU A 1 81 ? -11.793 0.685 20.864 1.00 96.31 81 GLU A C 1
ATOM 621 O O . GLU A 1 81 ? -12.555 1.322 20.129 1.00 96.31 81 GLU A O 1
ATOM 626 N N . GLU A 1 82 ? -10.523 0.443 20.525 1.00 92.94 82 GLU A N 1
ATOM 627 C CA . GLU A 1 82 ? -10.018 0.641 19.166 1.00 92.94 82 GLU A CA 1
ATOM 628 C C . GLU A 1 82 ? -10.516 -0.488 18.262 1.00 92.94 82 GLU A C 1
ATOM 630 O O . GLU A 1 82 ? -10.294 -1.665 18.529 1.00 92.94 82 GLU A O 1
ATOM 635 N N . THR A 1 83 ? -11.162 -0.121 17.161 1.00 92.88 83 THR A N 1
ATOM 636 C CA . THR A 1 83 ? -11.656 -1.047 16.146 1.00 92.88 83 THR A CA 1
ATOM 637 C C . THR A 1 83 ? -10.878 -0.873 14.853 1.00 92.88 83 THR A C 1
ATOM 639 O O . THR A 1 83 ? -10.498 0.234 14.464 1.00 92.88 83 THR A O 1
ATOM 642 N N . PHE A 1 84 ? -10.688 -1.985 14.155 1.00 91.00 84 PHE A N 1
ATOM 643 C CA . PHE A 1 84 ? -10.057 -2.030 12.850 1.00 91.00 84 PHE A CA 1
ATOM 644 C C . PHE A 1 84 ? -11.088 -2.411 11.797 1.00 91.00 84 PHE A C 1
ATOM 646 O O . PHE A 1 84 ? -11.905 -3.307 12.010 1.00 91.00 84 PHE A O 1
ATOM 653 N N . ILE A 1 85 ? -11.027 -1.751 10.646 1.00 90.12 85 ILE A N 1
ATOM 654 C CA . ILE A 1 85 ? -11.711 -2.221 9.444 1.00 90.12 85 ILE A CA 1
ATOM 655 C C . ILE A 1 85 ? -10.627 -2.581 8.448 1.00 90.12 85 ILE A C 1
ATOM 657 O O . ILE A 1 85 ? -9.834 -1.721 8.059 1.00 90.12 85 ILE A O 1
ATOM 661 N N . TYR A 1 86 ? -10.614 -3.857 8.073 1.00 90.56 86 TYR A N 1
ATOM 662 C CA . TYR A 1 86 ? -9.711 -4.390 7.071 1.00 90.56 86 TYR A CA 1
ATOM 663 C C . TYR A 1 86 ? -10.446 -4.523 5.744 1.00 90.56 86 TYR A C 1
ATOM 665 O O . TYR A 1 86 ? -11.535 -5.100 5.695 1.00 90.56 86 TYR A O 1
ATOM 673 N N . LEU A 1 87 ? -9.864 -3.983 4.679 1.00 91.19 87 LEU A N 1
ATOM 674 C CA . LEU A 1 87 ? -10.377 -4.137 3.326 1.00 91.19 87 LEU A CA 1
ATOM 675 C C . LEU A 1 87 ? -9.213 -4.426 2.393 1.00 91.19 87 LEU A C 1
ATOM 677 O O . LEU A 1 87 ? -8.315 -3.602 2.253 1.00 91.19 87 LEU A O 1
ATOM 681 N N . GLU A 1 88 ? -9.295 -5.555 1.704 1.00 94.25 88 GLU A N 1
ATOM 682 C CA . GLU A 1 88 ? -8.348 -5.953 0.674 1.00 94.25 88 GLU A CA 1
ATOM 683 C C . GLU A 1 88 ? -9.070 -6.073 -0.665 1.00 94.25 88 GLU A C 1
ATOM 685 O O . GLU A 1 88 ? -10.147 -6.670 -0.756 1.00 94.25 88 GLU A O 1
ATOM 690 N N . GLN A 1 89 ? -8.471 -5.518 -1.719 1.00 94.94 89 GLN A N 1
ATOM 691 C CA . GLN A 1 89 ? -8.921 -5.741 -3.088 1.00 94.94 89 GLN A CA 1
ATOM 692 C C . GLN A 1 89 ? -7.736 -6.010 -4.020 1.00 94.94 89 GLN A C 1
ATOM 694 O O . GLN A 1 89 ? -6.693 -5.374 -3.888 1.00 94.94 89 GLN A O 1
ATOM 699 N N . PRO A 1 90 ? -7.873 -6.905 -5.010 1.00 96.56 90 PRO A N 1
ATOM 700 C CA . PRO A 1 90 ? -6.827 -7.100 -5.997 1.00 96.56 90 PRO A CA 1
ATOM 701 C C . PRO A 1 90 ? -6.833 -5.960 -7.024 1.00 96.56 90 PRO A C 1
ATOM 703 O O . PRO A 1 90 ? -7.879 -5.595 -7.579 1.00 96.56 90 PRO A O 1
ATOM 706 N N . ILE A 1 91 ? -5.649 -5.431 -7.321 1.00 97.62 91 ILE A N 1
ATOM 707 C CA . ILE A 1 91 ? -5.433 -4.459 -8.398 1.00 97.62 91 ILE A CA 1
ATOM 708 C C . ILE A 1 91 ? -4.363 -4.943 -9.371 1.00 97.62 91 ILE A C 1
ATOM 710 O O . ILE A 1 91 ? -3.434 -5.650 -8.982 1.00 97.62 91 ILE A O 1
ATOM 714 N N . ALA A 1 92 ? -4.460 -4.505 -10.623 1.00 98.06 92 ALA A N 1
ATOM 715 C CA . ALA A 1 92 ? -3.339 -4.514 -11.555 1.00 98.06 92 ALA A CA 1
ATOM 716 C C . ALA A 1 92 ? -2.748 -3.109 -11.654 1.00 98.06 92 ALA A C 1
ATOM 718 O O . ALA A 1 92 ? -3.472 -2.118 -11.587 1.00 98.06 92 ALA A O 1
ATOM 719 N N . VAL A 1 93 ? -1.436 -3.014 -11.835 1.00 98.31 93 VAL A N 1
ATOM 720 C CA . VAL A 1 93 ? -0.752 -1.778 -12.205 1.00 98.31 93 VAL A CA 1
ATOM 721 C C . VAL A 1 93 ? -0.357 -1.889 -13.669 1.00 98.31 93 VAL A C 1
ATOM 723 O O . VAL A 1 93 ? 0.491 -2.699 -14.037 1.00 98.31 93 VAL A O 1
ATOM 726 N N . LEU A 1 94 ? -0.998 -1.077 -14.499 1.00 98.00 94 LEU A N 1
ATOM 727 C CA . LEU A 1 94 ? -0.714 -0.920 -15.920 1.00 98.00 94 LEU A CA 1
ATOM 728 C C . LEU A 1 94 ? 0.218 0.284 -16.130 1.00 98.00 94 LEU A C 1
ATOM 730 O O . LEU A 1 94 ? 0.659 0.914 -15.168 1.00 98.00 94 LEU A O 1
ATOM 734 N N . GLU A 1 95 ? 0.533 0.599 -17.385 1.00 97.19 95 GLU A N 1
ATOM 735 C CA . GLU A 1 95 ? 1.420 1.717 -17.750 1.00 97.19 95 GLU A CA 1
ATOM 736 C C . GLU A 1 95 ? 0.922 3.078 -17.227 1.00 97.19 95 GLU A C 1
ATOM 738 O O . GLU A 1 95 ? 1.719 3.932 -16.842 1.00 97.19 95 GLU A O 1
ATOM 743 N N . ASP A 1 96 ? -0.396 3.278 -17.179 1.00 95.50 96 ASP A N 1
ATOM 744 C CA . ASP A 1 96 ? -1.054 4.517 -16.754 1.00 95.50 96 ASP A CA 1
ATOM 745 C C . ASP A 1 96 ? -1.423 4.546 -15.261 1.00 95.50 96 ASP A C 1
ATOM 747 O O . ASP A 1 96 ? -1.712 5.614 -14.714 1.00 95.50 96 ASP A O 1
ATOM 751 N N . GLY A 1 97 ? -1.353 3.406 -14.569 1.00 97.00 97 GLY A N 1
ATOM 752 C CA . GLY A 1 97 ? -1.558 3.321 -13.129 1.00 97.00 97 GLY A CA 1
ATOM 753 C C . GLY A 1 97 ? -2.337 2.093 -12.675 1.00 97.00 97 GLY A C 1
ATOM 754 O O . GLY A 1 97 ? -2.439 1.082 -13.363 1.00 97.00 97 GLY A O 1
ATOM 755 N N . ALA A 1 98 ? -2.845 2.172 -11.447 1.00 97.44 98 ALA A N 1
ATOM 756 C CA . ALA A 1 98 ? -3.592 1.089 -10.823 1.00 97.44 98 ALA A CA 1
ATOM 757 C C . ALA A 1 98 ? -5.044 1.026 -11.311 1.00 97.44 98 ALA A C 1
ATOM 759 O O . ALA A 1 98 ? -5.754 2.031 -11.285 1.00 97.44 98 ALA A O 1
ATOM 760 N N . VAL A 1 99 ? -5.500 -0.183 -11.629 1.00 97.44 99 VAL A N 1
ATOM 761 C CA . VAL A 1 99 ? -6.890 -0.518 -11.941 1.00 97.44 99 VAL A CA 1
ATOM 762 C C . VAL A 1 99 ? -7.372 -1.630 -11.015 1.00 97.44 99 VAL A C 1
ATOM 764 O O . VAL A 1 99 ? -6.645 -2.586 -10.739 1.00 97.44 99 VAL A O 1
ATOM 767 N N . TYR A 1 100 ? -8.604 -1.515 -10.524 1.00 96.88 100 TYR A N 1
ATOM 768 C CA . TYR A 1 100 ? -9.222 -2.579 -9.736 1.00 96.88 100 TYR A CA 1
ATOM 769 C C . TYR A 1 100 ? -9.573 -3.760 -10.639 1.00 96.88 100 TYR A C 1
ATOM 771 O O . TYR A 1 100 ? -10.164 -3.567 -11.701 1.00 96.88 100 TYR A O 1
ATOM 779 N N . LEU A 1 101 ? -9.225 -4.979 -10.215 1.00 96.31 101 LEU A N 1
ATOM 780 C CA . LEU A 1 101 ? -9.535 -6.193 -10.982 1.00 96.31 101 LEU A CA 1
ATOM 781 C C . LEU A 1 101 ? -10.982 -6.659 -10.798 1.00 96.31 101 LEU A C 1
ATOM 783 O O . LEU A 1 101 ? -11.490 -7.406 -11.626 1.00 96.31 101 LEU A O 1
ATOM 787 N N . ASN A 1 102 ? -11.645 -6.186 -9.742 1.00 93.75 102 ASN A N 1
ATOM 788 C CA . ASN A 1 102 ? -13.057 -6.410 -9.453 1.00 93.75 102 ASN A CA 1
ATOM 789 C C . ASN A 1 102 ? -13.725 -5.093 -9.027 1.00 93.75 102 ASN A C 1
ATOM 791 O O . ASN A 1 102 ? -13.029 -4.175 -8.587 1.00 93.75 102 ASN A O 1
ATOM 795 N N . PRO A 1 103 ? -15.066 -4.984 -9.107 1.00 92.38 103 PRO A N 1
ATOM 796 C CA . PRO A 1 103 ? -15.784 -3.838 -8.566 1.00 92.38 103 PRO A CA 1
ATOM 797 C C . PRO A 1 103 ? -15.420 -3.563 -7.105 1.00 92.38 103 PRO A C 1
ATOM 799 O O . PRO A 1 103 ? -15.209 -4.475 -6.299 1.00 92.38 103 PRO A O 1
ATOM 802 N N . ARG A 1 104 ? -15.353 -2.280 -6.761 1.00 92.19 104 ARG A N 1
ATOM 803 C CA . ARG A 1 104 ? -15.063 -1.852 -5.397 1.00 92.19 104 ARG A CA 1
ATOM 804 C C . ARG A 1 104 ? -16.211 -2.207 -4.457 1.00 92.19 104 ARG A C 1
ATOM 806 O O . ARG A 1 104 ? -17.376 -2.033 -4.807 1.00 92.19 104 ARG A O 1
ATOM 813 N N . GLN A 1 105 ? -15.881 -2.6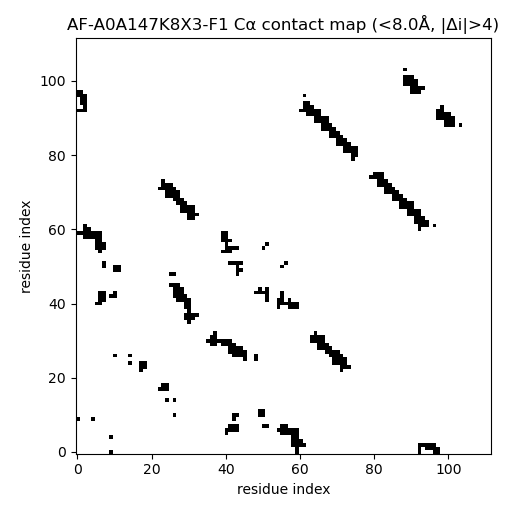38 -3.242 1.00 89.50 105 GLN A N 1
ATOM 814 C CA . GLN A 1 105 ? -16.857 -2.650 -2.159 1.00 89.50 105 GLN A CA 1
ATOM 815 C C . GLN A 1 105 ? -17.026 -1.216 -1.646 1.00 89.50 105 GLN A C 1
ATOM 817 O O . GLN A 1 105 ? -16.110 -0.645 -1.061 1.00 89.50 105 GLN A O 1
ATOM 822 N N . GLU A 1 106 ? -18.197 -0.631 -1.883 1.00 90.94 106 GLU A N 1
ATOM 823 C CA . GLU A 1 106 ? -18.509 0.756 -1.496 1.00 90.94 106 GLU A CA 1
ATOM 824 C C . GLU A 1 106 ? -19.520 0.846 -0.344 1.00 90.94 106 GLU A C 1
ATOM 826 O O . GLU A 1 106 ? -19.778 1.923 0.186 1.00 90.94 106 GLU A O 1
ATOM 831 N N . SER A 1 107 ? -20.070 -0.294 0.079 1.00 91.81 107 SER A N 1
ATOM 832 C CA . SER A 1 107 ? -21.038 -0.396 1.168 1.00 91.81 107 SER A CA 1
ATOM 833 C C . SER A 1 107 ? -20.765 -1.616 2.041 1.00 91.81 107 SER A C 1
ATOM 835 O O . SER A 1 107 ? -20.241 -2.627 1.571 1.00 91.81 107 SER A O 1
ATOM 837 N N . PHE A 1 108 ? -21.167 -1.548 3.308 1.00 89.38 108 PHE A N 1
ATOM 838 C CA . PHE A 1 108 ? -21.098 -2.692 4.212 1.00 89.38 108 PHE A CA 1
ATOM 839 C C . PHE A 1 108 ? -22.106 -3.778 3.832 1.00 89.38 108 PHE A C 1
ATOM 841 O O . PHE A 1 108 ? -23.260 -3.489 3.512 1.00 89.38 108 PHE A O 1
ATOM 848 N N . TYR A 1 109 ? -21.678 -5.033 3.944 1.00 89.69 109 TYR A N 1
ATOM 849 C CA . TYR A 1 109 ? -22.574 -6.181 3.956 1.00 89.69 109 TYR A CA 1
ATOM 850 C C . TYR A 1 109 ? -22.952 -6.503 5.407 1.00 89.69 109 TYR A C 1
ATOM 852 O O . TYR A 1 109 ? -22.111 -6.947 6.186 1.00 89.69 109 TYR A O 1
ATOM 860 N N . ILE A 1 110 ? -24.202 -6.235 5.786 1.00 94.06 110 ILE A N 1
ATOM 861 C CA . ILE A 1 110 ? -24.685 -6.423 7.161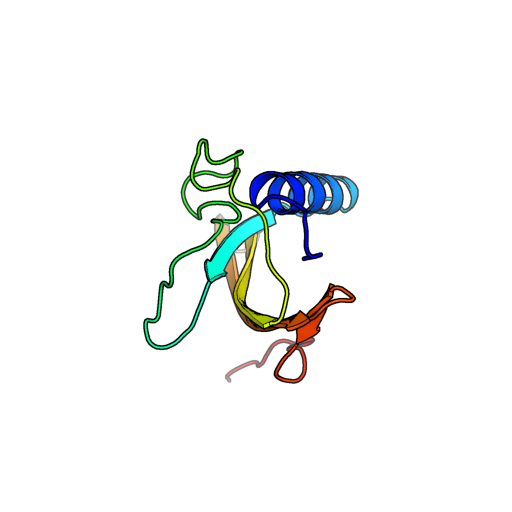 1.00 94.06 110 ILE A CA 1
ATOM 862 C C . ILE A 1 110 ? -25.314 -7.811 7.298 1.00 94.06 110 ILE A C 1
ATOM 864 O O . ILE A 1 110 ? -26.328 -8.097 6.659 1.00 94.06 110 ILE A O 1
ATOM 868 N N . ILE A 1 111 ? -24.734 -8.652 8.154 1.00 92.31 111 ILE A N 1
ATOM 869 C CA . ILE A 1 111 ? -25.295 -9.958 8.521 1.00 92.31 111 ILE A CA 1
ATOM 870 C C . ILE A 1 111 ? -26.281 -9.749 9.676 1.00 92.31 111 ILE A C 1
ATOM 872 O O . ILE A 1 111 ? -25.973 -9.028 10.624 1.00 92.31 111 ILE A O 1
ATOM 876 N N . LYS A 1 112 ? -27.469 -10.348 9.566 1.00 80.50 112 LYS A N 1
ATOM 877 C CA . LYS A 1 112 ? -28.518 -10.326 10.591 1.00 80.50 112 LYS A CA 1
ATOM 878 C C . LYS A 1 112 ? -28.640 -11.678 11.267 1.00 80.50 112 LYS A C 1
ATOM 880 O O . LYS A 1 112 ? -28.497 -12.687 10.542 1.00 80.50 112 LYS A O 1
#

pLDDT: mean 94.99, std 3.12, range [80.5, 98.62]

Nearest PDB structures (foldseek):
  5yfg-assembly1_A  TM=3.154E-01  e=1.351E+00  Homo sapiens
  5u9l-assembly1_B  TM=3.886E-01  e=5.943E+00  Arabidopsis thaliana
  2ecp-assembly1_B  TM=4.419E-01  e=6.661E+00  Escherichia coli

Radius of gyration: 14.85 Å; Cα contacts (8 Å, |Δi|>4): 232; chains: 1; bounding box: 44×33×42 Å

InterPro domains:
  IPR036005 Creatinase/aminopeptidase-like [SSF55920] (2-109)

Mean predicted aligned error: 2.97 Å

Solvent-accessible surface area (backbone atoms only — not comparable to full-atom values): 6320 Å² total; per-residue (Å²): 102,48,51,74,39,27,18,33,56,51,36,53,54,48,52,55,53,30,53,76,68,74,41,54,68,41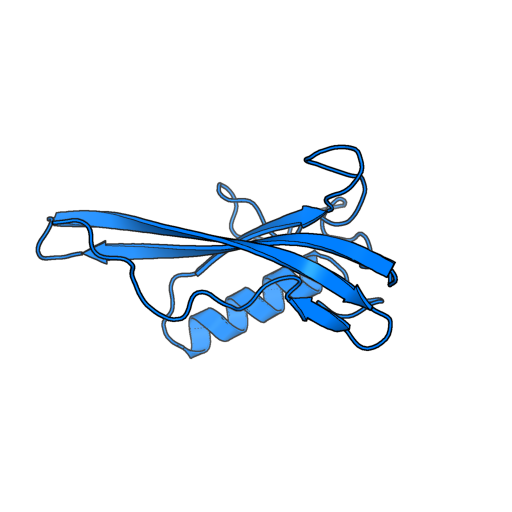,40,32,31,40,23,38,65,99,42,81,78,37,90,67,27,32,22,39,33,87,93,43,90,51,80,44,81,72,48,5,63,32,54,38,56,52,83,37,36,29,46,42,32,63,23,38,51,46,74,40,79,94,76,74,44,80,44,73,50,83,44,74,48,56,28,37,26,36,84,91,21,58,43,68,74,57,87,79,86,88,70,86,87,83,85,131

Secondary structure (DSSP, 8-state):
--TT-BHHHHHHHHHHHHHHTT--EEEEEEEESSSSS-SS--B-BTTB-S--TTTSSSBP-SSEEEEEEEEEEEEETTTTEEEEE--EEEEEE-SS-EEESS----S-----